Protein AF-A0A2E3C8A3-F1 (afdb_monomer)

Mean predicted aligned error: 8.29 Å

Solvent-accessible surface area (backbone atoms only — not comparable to full-atom values): 5271 Å² total; per-residue (Å²): 112,70,67,61,54,52,51,51,54,48,51,66,52,50,52,56,53,53,50,23,54,48,45,16,64,53,69,72,41,59,54,71,58,31,44,45,68,61,50,49,57,56,52,53,39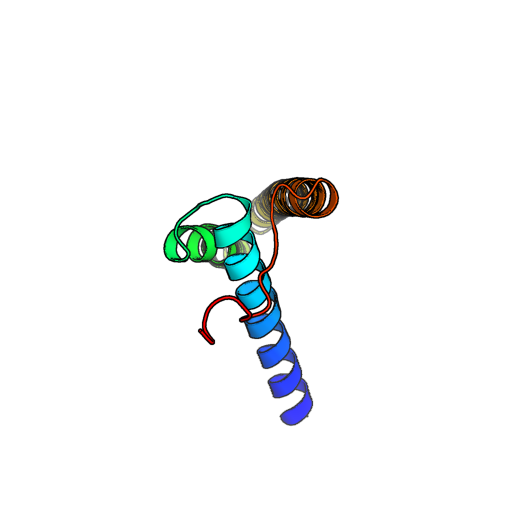,58,56,39,40,76,80,39,51,76,60,21,53,53,53,49,52,53,49,50,52,53,52,49,52,51,50,52,53,46,51,50,33,38,77,70,64,75,25,75,86,72,68,90,76,86,79,69,132

pLDDT: mean 78.38, std 11.46, range [35.56, 88.19]

Structure (mmCIF, N/CA/C/O backbone):
data_AF-A0A2E3C8A3-F1
#
_entry.id   AF-A0A2E3C8A3-F1
#
loop_
_atom_site.group_PDB
_atom_site.id
_atom_site.type_symbol
_atom_site.label_atom_id
_atom_site.label_alt_id
_atom_site.label_comp_id
_atom_site.label_asym_id
_atom_site.label_entity_id
_atom_site.label_seq_id
_atom_site.pdbx_PDB_ins_code
_atom_site.Cartn_x
_atom_site.Cartn_y
_atom_site.Cartn_z
_atom_site.occupancy
_atom_site.B_iso_or_equiv
_atom_site.auth_seq_id
_atom_site.auth_comp_id
_atom_site.auth_asym_id
_atom_site.auth_atom_id
_atom_site.pdbx_PDB_model_num
ATOM 1 N N . MET A 1 1 ? -2.532 -27.695 -12.476 1.00 64.62 1 MET A N 1
ATOM 2 C CA . MET A 1 1 ? -1.860 -26.417 -12.823 1.00 64.62 1 MET A CA 1
ATOM 3 C C . MET A 1 1 ? -2.833 -25.244 -12.869 1.00 64.62 1 MET A C 1
ATOM 5 O O . MET A 1 1 ? -2.585 -24.275 -12.169 1.00 64.62 1 MET A O 1
ATOM 9 N N . ILE A 1 2 ? -3.943 -25.332 -13.613 1.00 76.94 2 ILE A N 1
ATOM 10 C CA . ILE A 1 2 ? -4.944 -24.248 -13.724 1.00 76.94 2 ILE A CA 1
ATOM 11 C C . ILE A 1 2 ? -5.518 -23.815 -12.361 1.00 76.94 2 ILE A C 1
ATOM 13 O O . ILE A 1 2 ? -5.615 -22.621 -12.099 1.00 76.94 2 ILE A O 1
ATOM 17 N N . GLU A 1 3 ? -5.803 -24.751 -11.453 1.00 73.81 3 GLU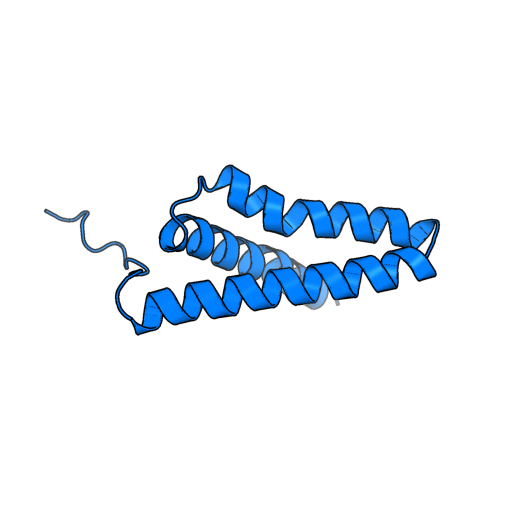 A N 1
ATOM 18 C CA . GLU A 1 3 ? -6.369 -24.412 -10.134 1.00 73.81 3 GLU A CA 1
ATOM 19 C C . GLU A 1 3 ? -5.403 -23.648 -9.217 1.00 73.81 3 GLU A C 1
ATOM 21 O O . GLU A 1 3 ? -5.821 -22.766 -8.471 1.00 73.81 3 GLU A O 1
ATOM 26 N N . ILE A 1 4 ? -4.098 -23.916 -9.320 1.00 77.19 4 ILE A N 1
ATOM 27 C CA . ILE A 1 4 ? -3.068 -23.207 -8.542 1.00 77.19 4 ILE A CA 1
ATOM 28 C C . ILE A 1 4 ? -2.959 -21.753 -9.022 1.00 77.19 4 ILE A C 1
ATOM 30 O O . ILE A 1 4 ? -2.851 -20.831 -8.216 1.00 77.19 4 ILE A O 1
ATOM 34 N N . ILE A 1 5 ? -3.040 -21.542 -10.339 1.00 80.00 5 ILE A N 1
ATOM 35 C CA . ILE A 1 5 ? -3.021 -20.209 -10.954 1.00 80.00 5 ILE A CA 1
ATOM 36 C C . ILE A 1 5 ? -4.279 -19.422 -10.561 1.00 80.00 5 ILE A C 1
ATOM 38 O O . ILE A 1 5 ? -4.180 -18.253 -10.187 1.00 80.00 5 ILE A O 1
ATOM 42 N N . ALA A 1 6 ? -5.450 -20.067 -10.583 1.00 73.56 6 ALA A N 1
ATOM 43 C CA . ALA A 1 6 ? -6.708 -19.454 -10.163 1.00 73.56 6 ALA A CA 1
ATOM 44 C C . ALA A 1 6 ? -6.697 -19.061 -8.674 1.00 73.56 6 ALA A C 1
ATOM 46 O O . ALA A 1 6 ? -7.112 -17.955 -8.330 1.00 73.56 6 ALA A O 1
ATOM 47 N N . GLY A 1 7 ? -6.162 -19.923 -7.801 1.00 74.81 7 GLY A N 1
ATOM 48 C CA . GLY A 1 7 ? -6.015 -19.631 -6.373 1.00 74.81 7 GLY A CA 1
ATOM 49 C C . GLY A 1 7 ? -5.088 -18.442 -6.098 1.00 74.81 7 GLY A C 1
ATOM 50 O O . GLY A 1 7 ? -5.435 -17.557 -5.316 1.00 74.81 7 GLY A O 1
ATOM 51 N N . LEU A 1 8 ? -3.948 -18.365 -6.791 1.00 79.31 8 LEU A N 1
ATOM 52 C CA . LEU A 1 8 ? -3.032 -17.222 -6.700 1.00 79.31 8 LEU A CA 1
ATOM 53 C C . LEU A 1 8 ? -3.707 -15.915 -7.132 1.00 79.31 8 LEU A C 1
ATOM 55 O O . LEU A 1 8 ? -3.630 -14.925 -6.408 1.00 79.31 8 LEU A O 1
ATOM 59 N N . LEU A 1 9 ? -4.423 -15.918 -8.258 1.00 78.38 9 LEU A N 1
ATOM 60 C CA . LEU A 1 9 ? -5.181 -14.752 -8.727 1.00 78.38 9 LEU A CA 1
ATOM 61 C C . LEU A 1 9 ? -6.211 -14.275 -7.697 1.00 78.38 9 LEU A C 1
ATOM 63 O O . LEU A 1 9 ? -6.338 -13.074 -7.463 1.00 78.38 9 LEU A O 1
ATOM 67 N N . PHE A 1 10 ? -6.905 -15.205 -7.039 1.00 74.12 10 PHE A N 1
ATOM 68 C CA . PHE A 1 10 ? -7.883 -14.876 -6.005 1.00 74.12 10 PHE A CA 1
ATOM 69 C C . PHE A 1 10 ? -7.239 -14.166 -4.810 1.00 74.12 10 PHE A C 1
ATOM 71 O O . PHE A 1 10 ? -7.736 -13.138 -4.352 1.00 74.12 10 PHE A O 1
ATOM 78 N N . ILE A 1 11 ? -6.092 -14.668 -4.349 1.00 77.00 11 ILE A N 1
ATOM 79 C CA . ILE A 1 11 ? -5.323 -14.068 -3.251 1.00 77.00 11 ILE A CA 1
ATOM 80 C C . ILE A 1 11 ? -4.848 -12.658 -3.632 1.00 77.00 11 ILE A C 1
ATOM 82 O O . ILE A 1 11 ? -4.996 -11.721 -2.842 1.00 77.00 11 ILE A O 1
ATOM 86 N N . PHE A 1 12 ? -4.349 -12.489 -4.860 1.00 72.12 12 PHE A N 1
ATOM 87 C CA . PHE A 1 12 ? -3.899 -11.196 -5.383 1.00 72.12 12 PHE A CA 1
ATOM 88 C C . PHE A 1 12 ? -5.012 -10.149 -5.477 1.00 72.12 12 PHE A C 1
ATOM 90 O O . PHE A 1 12 ? -4.717 -8.961 -5.414 1.00 72.12 12 PHE A O 1
ATOM 97 N N . ILE A 1 13 ? -6.277 -10.554 -5.600 1.00 76.56 13 ILE A N 1
ATOM 98 C CA . ILE A 1 13 ? -7.417 -9.627 -5.661 1.00 76.56 13 ILE A CA 1
ATOM 99 C C . ILE A 1 13 ? -8.008 -9.388 -4.267 1.00 76.56 13 ILE A C 1
ATOM 101 O O . ILE A 1 13 ? -8.341 -8.253 -3.914 1.00 76.56 13 ILE A O 1
ATOM 105 N N . MET A 1 14 ? -8.122 -10.435 -3.448 1.00 79.81 14 MET A N 1
ATOM 106 C CA . MET A 1 14 ? -8.758 -10.347 -2.134 1.00 79.81 14 MET A CA 1
ATOM 107 C C . MET A 1 14 ? -7.940 -9.538 -1.130 1.00 79.81 14 MET A C 1
ATOM 109 O O . MET A 1 14 ? -8.509 -8.699 -0.430 1.00 79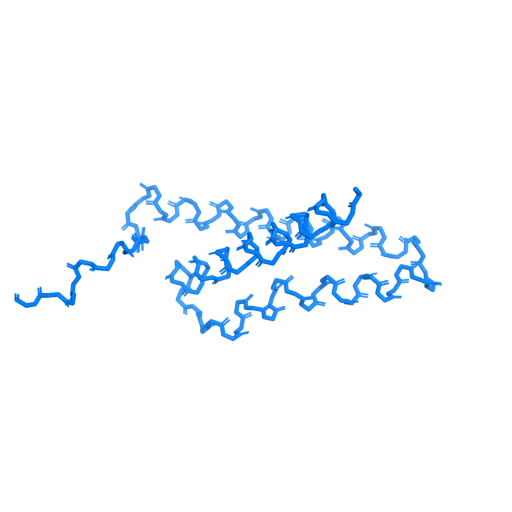.81 14 MET A O 1
ATOM 113 N N . ILE A 1 15 ? -6.618 -9.738 -1.073 1.00 79.25 15 ILE A N 1
ATOM 114 C CA . ILE A 1 15 ? -5.770 -9.049 -0.091 1.00 79.25 15 ILE A CA 1
ATOM 115 C C . ILE A 1 15 ? -5.797 -7.522 -0.300 1.00 79.25 15 ILE A C 1
ATOM 117 O O . ILE A 1 15 ? -6.101 -6.803 0.657 1.00 79.25 15 ILE A O 1
ATOM 121 N N . PRO A 1 16 ? -5.576 -6.983 -1.516 1.00 77.38 16 PRO A N 1
ATOM 122 C CA . PRO A 1 16 ? -5.660 -5.541 -1.734 1.00 77.38 16 PRO A CA 1
ATOM 123 C C . PRO A 1 16 ? -7.065 -4.980 -1.503 1.00 77.38 16 PRO A C 1
ATOM 125 O O . PRO A 1 16 ? -7.218 -3.875 -0.990 1.00 77.38 16 PRO A O 1
ATOM 128 N N . SER A 1 17 ? -8.113 -5.745 -1.815 1.00 79.12 17 SER A N 1
ATOM 129 C CA . SER A 1 17 ? -9.500 -5.320 -1.574 1.00 79.12 17 SER A CA 1
ATOM 130 C C . SER A 1 17 ? -9.817 -5.199 -0.075 1.00 79.12 17 SER A C 1
ATOM 132 O O . SER A 1 17 ? -10.481 -4.255 0.361 1.00 79.12 17 SER A O 1
ATOM 134 N N . ALA A 1 18 ? -9.292 -6.111 0.745 1.00 79.06 18 ALA A N 1
ATOM 135 C CA . ALA A 1 18 ? -9.409 -6.027 2.198 1.00 79.06 18 ALA A CA 1
ATOM 136 C C . ALA A 1 18 ? -8.630 -4.823 2.760 1.00 79.06 18 ALA A C 1
ATOM 138 O O . ALA A 1 18 ? -9.155 -4.064 3.577 1.00 79.06 18 ALA A O 1
ATOM 139 N N . ILE A 1 19 ? -7.406 -4.601 2.271 1.00 79.50 19 ILE A N 1
ATOM 140 C CA . ILE A 1 19 ? -6.535 -3.500 2.706 1.00 79.50 19 ILE A CA 1
ATOM 141 C C . ILE A 1 19 ? -7.117 -2.129 2.319 1.00 79.50 19 ILE A C 1
ATOM 143 O O . ILE A 1 19 ? -7.152 -1.219 3.145 1.00 79.50 19 ILE A O 1
ATOM 147 N N . THR A 1 20 ? -7.641 -1.971 1.102 1.00 83.00 20 THR A N 1
ATOM 148 C CA . THR A 1 20 ? -8.293 -0.724 0.650 1.00 83.00 20 THR A CA 1
ATOM 149 C C . THR A 1 20 ? -9.537 -0.391 1.469 1.00 83.00 20 THR A C 1
ATOM 151 O O . THR A 1 20 ? -9.739 0.767 1.847 1.00 83.00 20 THR A O 1
ATOM 154 N N . THR A 1 21 ? -10.342 -1.401 1.807 1.00 81.62 21 THR A N 1
ATOM 155 C CA . THR A 1 21 ? -11.514 -1.243 2.679 1.00 81.62 21 THR A CA 1
ATOM 156 C C . THR A 1 21 ? -11.102 -0.806 4.083 1.00 81.62 21 THR A C 1
ATOM 158 O O . THR A 1 21 ? -11.684 0.125 4.645 1.00 81.62 21 THR A O 1
ATOM 161 N N . TRP A 1 22 ? -10.060 -1.428 4.635 1.00 81.56 22 TRP A N 1
ATOM 162 C CA . TRP A 1 22 ? -9.495 -1.054 5.927 1.00 81.56 22 TRP A CA 1
ATOM 163 C C . TRP A 1 22 ? -8.956 0.380 5.935 1.00 81.56 22 TRP A C 1
ATOM 165 O O . TRP A 1 22 ? -9.297 1.157 6.828 1.00 81.56 22 TRP A O 1
ATOM 175 N N . TYR A 1 23 ? -8.200 0.777 4.908 1.00 79.44 23 TYR A N 1
ATOM 176 C CA . TYR A 1 23 ? -7.699 2.144 4.773 1.00 79.44 23 TYR A CA 1
ATOM 177 C C . TYR A 1 23 ? -8.809 3.174 4.683 1.00 79.44 23 TYR A C 1
ATOM 179 O O . TYR A 1 23 ? -8.750 4.190 5.377 1.00 79.44 23 TYR A O 1
ATOM 187 N N . SER A 1 24 ? -9.830 2.910 3.867 1.00 82.94 24 SER A N 1
ATOM 188 C CA . SER A 1 24 ? -10.965 3.817 3.720 1.00 82.94 24 SER A CA 1
ATOM 189 C C . SER A 1 24 ? -11.601 4.128 5.075 1.00 82.94 24 SER A C 1
ATOM 191 O O . SER A 1 24 ? -11.856 5.294 5.382 1.00 82.94 24 SER A O 1
ATOM 193 N N . ARG A 1 25 ? -11.761 3.109 5.931 1.00 79.75 25 ARG A N 1
ATOM 194 C CA . ARG A 1 25 ? -12.336 3.277 7.270 1.00 79.75 25 ARG A CA 1
ATOM 195 C C . ARG A 1 25 ? -11.371 3.908 8.274 1.00 79.75 25 ARG A C 1
ATOM 197 O O . ARG A 1 25 ? -11.761 4.837 8.973 1.00 79.75 25 ARG A O 1
ATOM 204 N N . CYS A 1 26 ? -10.120 3.456 8.353 1.00 79.38 26 CYS A N 1
ATOM 205 C CA . CYS A 1 26 ? -9.187 3.930 9.386 1.00 79.38 26 CYS A CA 1
ATOM 206 C C . CYS A 1 26 ? -8.594 5.318 9.127 1.00 79.38 26 CYS A C 1
ATOM 208 O O . CYS A 1 26 ? -8.240 6.033 10.075 1.00 79.38 26 CYS A O 1
ATOM 210 N N . LEU A 1 27 ? -8.483 5.701 7.858 1.00 77.75 27 LEU A N 1
ATOM 211 C CA . LEU A 1 27 ? -7.948 6.993 7.436 1.00 77.75 27 LEU A CA 1
ATOM 212 C C . LEU A 1 27 ? -9.050 7.982 7.035 1.00 77.75 27 LEU A C 1
ATOM 214 O O . LEU A 1 27 ? -8.736 9.118 6.698 1.00 77.75 27 LEU A O 1
ATOM 218 N N . ASN A 1 28 ? -10.323 7.570 7.104 1.00 79.00 28 ASN A N 1
ATOM 219 C CA . ASN A 1 28 ? -11.488 8.367 6.711 1.00 79.00 28 ASN A CA 1
ATOM 220 C C . ASN A 1 28 ? -11.369 8.935 5.281 1.00 79.00 28 ASN A C 1
ATOM 222 O O . ASN A 1 28 ? -11.606 10.115 5.027 1.00 79.00 28 ASN A O 1
ATOM 226 N N . ILE A 1 29 ? -10.951 8.085 4.342 1.00 83.44 29 ILE A N 1
ATOM 227 C CA . ILE A 1 29 ? -10.786 8.429 2.924 1.00 83.44 29 ILE A CA 1
ATOM 228 C C . ILE A 1 29 ? -11.860 7.678 2.140 1.00 83.44 29 ILE A C 1
ATOM 230 O O . ILE A 1 29 ? -12.204 6.547 2.488 1.00 83.44 29 ILE A O 1
ATOM 234 N N . ARG A 1 30 ? -12.388 8.254 1.052 1.00 84.81 30 ARG A N 1
ATOM 235 C CA . ARG A 1 30 ? -13.333 7.514 0.197 1.00 84.81 30 ARG A CA 1
ATOM 236 C C . ARG A 1 30 ? -12.677 6.245 -0.346 1.00 84.81 30 ARG A C 1
ATOM 238 O O . ARG A 1 30 ? -11.521 6.270 -0.768 1.00 84.81 30 ARG A O 1
ATOM 245 N N . LEU A 1 31 ? -13.456 5.168 -0.403 1.00 81.19 31 LEU A N 1
ATOM 246 C CA . LEU A 1 31 ? -13.012 3.861 -0.888 1.00 81.19 31 LEU A CA 1
ATOM 247 C C . LEU A 1 31 ? -12.388 3.937 -2.291 1.00 81.19 31 LEU A C 1
ATOM 249 O O . LEU A 1 31 ? -11.364 3.310 -2.538 1.00 81.19 31 LEU A O 1
ATOM 253 N N . SER A 1 32 ? -12.940 4.774 -3.176 1.00 82.75 32 SER A N 1
ATOM 254 C CA . SER A 1 32 ? -12.401 5.015 -4.521 1.00 82.75 32 SER A CA 1
ATOM 255 C C . SER A 1 32 ? -10.960 5.536 -4.504 1.00 82.75 32 SER A C 1
ATOM 257 O O . SER A 1 32 ? -10.128 5.081 -5.284 1.00 82.75 32 SER A O 1
ATOM 259 N N . TYR A 1 33 ? -10.637 6.455 -3.590 1.00 82.19 33 TYR A N 1
ATOM 260 C CA . TYR A 1 33 ? -9.280 6.980 -3.445 1.00 82.19 33 TYR A CA 1
ATOM 261 C C . TYR A 1 33 ? -8.336 5.946 -2.830 1.00 82.19 33 TYR A C 1
ATOM 263 O O . TYR A 1 33 ? -7.191 5.849 -3.260 1.00 82.19 33 TYR A O 1
ATOM 271 N N . ALA A 1 34 ? -8.809 5.136 -1.878 1.00 80.62 34 ALA A N 1
ATOM 272 C CA . ALA A 1 34 ? -8.015 4.044 -1.314 1.00 80.62 34 ALA A CA 1
ATOM 273 C C . ALA A 1 34 ? -7.655 2.993 -2.381 1.00 80.62 34 ALA A C 1
ATOM 275 O O . ALA A 1 34 ? -6.504 2.569 -2.460 1.00 80.62 34 ALA A O 1
ATOM 276 N N . PHE A 1 35 ? -8.608 2.634 -3.249 1.00 82.62 35 PHE A N 1
ATOM 277 C CA . PHE A 1 35 ? -8.362 1.754 -4.396 1.00 82.62 35 PHE A CA 1
ATOM 278 C C . PHE A 1 35 ? -7.318 2.327 -5.352 1.00 82.62 35 PHE A C 1
ATOM 280 O O . PHE A 1 35 ? -6.376 1.627 -5.720 1.00 82.62 35 PHE A O 1
ATOM 287 N N . LEU A 1 36 ? -7.440 3.606 -5.715 1.00 83.44 36 LEU A N 1
ATOM 288 C CA . LEU A 1 36 ? -6.461 4.262 -6.581 1.00 83.44 36 LEU A CA 1
ATOM 289 C C . LEU A 1 36 ? -5.065 4.265 -5.956 1.00 83.44 36 LEU A C 1
ATOM 291 O O . LEU A 1 36 ? -4.108 3.893 -6.624 1.00 83.44 36 LEU A O 1
ATOM 295 N N . LEU A 1 37 ? -4.939 4.607 -4.673 1.00 80.75 37 LEU A N 1
ATOM 296 C CA . LEU A 1 37 ? -3.647 4.609 -3.982 1.00 80.75 37 LEU A CA 1
A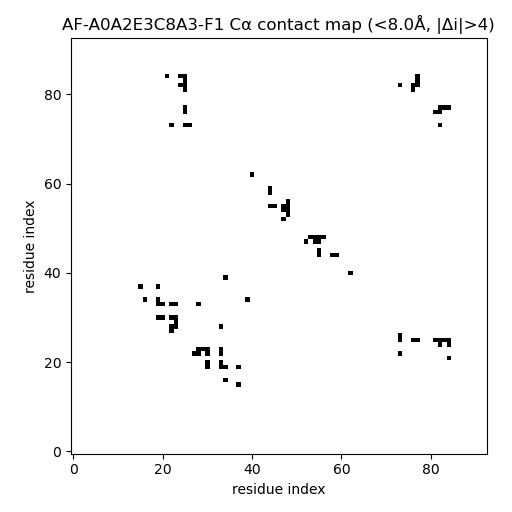TOM 297 C C . LEU A 1 37 ? -2.979 3.230 -3.966 1.00 80.75 37 LEU A C 1
ATOM 299 O O . LEU A 1 37 ? -1.754 3.148 -4.007 1.00 80.75 37 LEU A O 1
ATOM 303 N N . MET A 1 38 ? -3.764 2.152 -3.925 1.00 79.94 38 MET A N 1
ATOM 304 C CA . MET A 1 38 ? -3.216 0.802 -3.888 1.00 79.94 38 MET A CA 1
ATOM 305 C C . MET A 1 38 ? -2.874 0.264 -5.281 1.00 79.94 38 MET A C 1
ATOM 307 O O . MET A 1 38 ? -1.776 -0.254 -5.468 1.00 79.94 38 MET A O 1
ATOM 311 N N . PHE A 1 39 ? -3.771 0.413 -6.260 1.00 82.56 39 PHE A N 1
ATOM 312 C CA . PHE A 1 39 ? -3.637 -0.217 -7.580 1.00 82.56 39 PHE A CA 1
ATOM 313 C C . PHE A 1 39 ? -2.955 0.658 -8.637 1.00 82.56 39 PHE A C 1
ATOM 315 O O . PHE A 1 39 ? -2.290 0.130 -9.527 1.00 82.56 39 PHE A O 1
ATOM 322 N N . LEU A 1 40 ? -3.080 1.985 -8.564 1.00 84.88 40 LEU A N 1
ATOM 323 C CA . LEU A 1 40 ? -2.487 2.877 -9.564 1.00 84.88 40 LEU A CA 1
ATOM 324 C C . LEU A 1 40 ? -0.949 2.779 -9.591 1.00 84.88 40 LEU A C 1
ATOM 326 O O . LEU A 1 40 ? -0.396 2.648 -10.684 1.00 84.88 40 LEU A O 1
ATOM 330 N N . PRO A 1 41 ? -0.234 2.759 -8.445 1.00 83.62 41 PRO A N 1
ATOM 331 C CA . PRO A 1 41 ? 1.219 2.603 -8.459 1.00 83.62 41 PRO A CA 1
ATOM 332 C C . PRO A 1 41 ? 1.656 1.241 -9.005 1.00 83.62 41 PRO A C 1
ATOM 334 O O . PRO A 1 41 ? 2.635 1.173 -9.738 1.00 83.62 41 PRO A O 1
ATOM 337 N N . LEU A 1 42 ? 0.904 0.171 -8.718 1.00 81.50 42 LEU A N 1
ATOM 338 C CA . LEU A 1 42 ? 1.123 -1.166 -9.285 1.00 81.50 42 LEU A CA 1
ATOM 339 C C . LEU A 1 42 ? 1.118 -1.130 -10.820 1.00 81.50 42 LEU A C 1
ATOM 341 O O . LEU A 1 42 ? 2.039 -1.644 -11.454 1.00 81.50 42 LEU A O 1
ATOM 345 N N . ILE A 1 43 ? 0.112 -0.484 -11.415 1.00 84.88 43 ILE A N 1
ATOM 346 C CA . ILE A 1 43 ? -0.030 -0.364 -12.874 1.00 84.88 43 ILE A CA 1
ATOM 347 C C . ILE A 1 43 ? 1.101 0.486 -13.463 1.00 84.88 43 ILE A C 1
ATOM 349 O O . ILE A 1 43 ? 1.729 0.085 -14.446 1.00 84.88 43 ILE A O 1
ATOM 353 N N . ILE A 1 44 ? 1.392 1.638 -12.850 1.00 85.38 44 ILE A N 1
ATOM 354 C CA . ILE A 1 44 ? 2.442 2.556 -13.313 1.00 85.38 44 ILE A CA 1
ATOM 355 C C . ILE A 1 44 ? 3.805 1.861 -13.291 1.00 85.38 44 ILE A C 1
ATOM 357 O O . ILE A 1 44 ? 4.513 1.868 -14.297 1.00 85.38 44 ILE A O 1
ATOM 361 N N . VAL A 1 45 ? 4.165 1.216 -12.179 1.00 84.94 45 VAL A N 1
ATOM 362 C CA . VAL A 1 45 ? 5.477 0.572 -12.042 1.00 84.94 45 VAL A CA 1
ATOM 363 C C . VAL A 1 45 ? 5.605 -0.638 -12.957 1.00 84.94 45 VAL A C 1
ATOM 365 O O . VAL A 1 45 ? 6.640 -0.788 -13.599 1.00 84.94 45 VAL A O 1
ATOM 368 N N . SER A 1 46 ? 4.547 -1.440 -13.110 1.00 82.62 46 SER A N 1
ATOM 369 C CA . SER A 1 46 ? 4.550 -2.575 -14.045 1.00 82.62 46 SER A CA 1
ATOM 370 C C . SER A 1 46 ? 4.735 -2.122 -15.497 1.00 82.62 46 SER A C 1
ATOM 372 O O . SER A 1 46 ? 5.464 -2.751 -16.264 1.00 82.62 46 SER A O 1
ATOM 374 N N . THR A 1 47 ? 4.122 -0.995 -15.870 1.00 85.50 47 THR A N 1
ATOM 375 C CA . THR A 1 47 ? 4.281 -0.417 -17.209 1.00 85.50 47 THR A CA 1
ATOM 376 C C . THR A 1 47 ? 5.713 0.078 -17.411 1.00 85.50 47 THR A C 1
ATOM 378 O O . THR A 1 47 ? 6.359 -0.297 -18.385 1.00 85.50 47 THR A O 1
ATOM 381 N N . ILE A 1 48 ? 6.252 0.859 -16.468 1.00 85.50 48 ILE A N 1
ATOM 382 C CA . ILE A 1 48 ? 7.612 1.419 -16.551 1.00 85.50 48 ILE A CA 1
ATOM 383 C C . ILE A 1 48 ? 8.679 0.318 -16.526 1.00 85.50 48 ILE A C 1
ATOM 385 O O . ILE A 1 48 ? 9.681 0.440 -17.227 1.00 85.50 48 ILE A O 1
ATOM 389 N N . ALA A 1 49 ? 8.461 -0.779 -15.795 1.00 87.00 49 ALA A N 1
ATOM 390 C CA . ALA A 1 49 ? 9.386 -1.914 -15.737 1.00 87.00 49 ALA A CA 1
ATOM 391 C C . ALA A 1 49 ? 9.693 -2.511 -17.116 1.00 87.00 49 ALA A C 1
ATOM 393 O O . ALA A 1 49 ? 10.800 -2.998 -17.333 1.00 87.00 49 ALA A O 1
ATOM 394 N N . SER A 1 50 ? 8.751 -2.410 -18.059 1.00 84.31 50 SER A N 1
ATOM 395 C CA . SER A 1 50 ? 8.920 -2.906 -19.428 1.00 84.31 50 SER A CA 1
ATOM 396 C C . SER A 1 50 ? 9.852 -2.035 -20.283 1.00 84.31 50 SER A C 1
ATOM 398 O O . SER A 1 50 ? 10.404 -2.523 -21.264 1.00 84.31 50 SER A O 1
ATOM 400 N N . PHE A 1 51 ? 10.048 -0.760 -19.922 1.00 87.50 51 PHE A N 1
ATOM 401 C CA . PHE A 1 51 ? 10.813 0.215 -20.717 1.00 87.50 51 PHE A CA 1
ATOM 402 C C . PHE A 1 51 ? 12.072 0.735 -20.008 1.00 87.50 51 PHE A C 1
ATOM 404 O O . PHE A 1 51 ? 13.041 1.109 -20.663 1.00 87.50 51 PHE A O 1
ATOM 411 N N . ALA A 1 52 ? 12.069 0.776 -18.675 1.00 88.12 52 ALA A N 1
ATOM 412 C CA . ALA A 1 52 ? 13.139 1.335 -17.856 1.00 88.12 52 ALA A CA 1
ATOM 413 C C . ALA A 1 52 ? 13.244 0.585 -16.510 1.00 88.12 52 ALA A C 1
ATOM 415 O O . ALA A 1 52 ? 12.822 1.103 -15.469 1.00 88.12 52 ALA A O 1
ATOM 416 N N . PRO A 1 53 ? 13.826 -0.630 -16.494 1.00 84.31 53 PRO A N 1
ATOM 417 C CA . PRO A 1 53 ? 13.821 -1.503 -15.317 1.00 84.31 53 PRO A CA 1
ATOM 418 C C . PRO A 1 53 ? 14.538 -0.891 -14.103 1.00 84.31 53 PRO A C 1
ATOM 420 O O . PRO A 1 53 ? 14.077 -1.050 -12.977 1.00 84.31 53 PRO A O 1
ATOM 423 N N . GLY A 1 54 ? 15.612 -0.120 -14.315 1.00 85.06 54 GLY A N 1
ATOM 424 C CA . GLY A 1 54 ? 16.319 0.562 -13.223 1.00 85.06 54 GLY A CA 1
ATOM 425 C C . GLY A 1 54 ? 15.484 1.649 -12.534 1.00 85.06 54 GLY A C 1
ATOM 426 O O . GLY A 1 54 ? 15.555 1.808 -11.318 1.00 85.06 54 GLY A O 1
ATOM 427 N N . ILE A 1 55 ? 14.646 2.364 -13.291 1.00 86.00 55 ILE A N 1
ATOM 428 C CA . ILE A 1 55 ? 13.722 3.368 -12.741 1.00 86.00 55 ILE A CA 1
ATOM 429 C C . ILE A 1 55 ? 12.571 2.666 -12.014 1.00 86.00 55 ILE A C 1
ATOM 431 O O . ILE A 1 55 ? 12.184 3.081 -10.922 1.00 86.00 55 ILE A O 1
ATOM 435 N N . ALA A 1 56 ? 12.060 1.573 -12.584 1.00 85.19 56 ALA A N 1
ATOM 436 C CA . ALA A 1 56 ? 10.994 0.790 -11.975 1.00 85.19 56 ALA A CA 1
ATOM 437 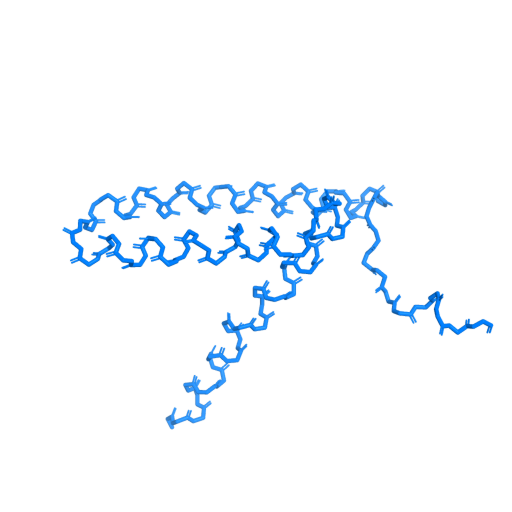C C . ALA A 1 56 ? 11.388 0.231 -10.599 1.00 85.19 56 ALA A C 1
ATOM 439 O O . ALA A 1 56 ? 10.584 0.310 -9.676 1.00 85.19 56 ALA A O 1
ATOM 440 N N . ASP A 1 57 ? 12.626 -0.246 -10.429 1.00 84.38 57 ASP A N 1
ATOM 441 C CA . ASP A 1 57 ? 13.126 -0.752 -9.141 1.00 84.38 57 ASP A CA 1
ATOM 442 C C . ASP A 1 57 ? 13.109 0.326 -8.040 1.00 84.38 57 ASP A C 1
ATOM 444 O O . ASP A 1 57 ? 12.660 0.088 -6.915 1.00 84.38 57 ASP A O 1
ATOM 448 N N . ILE A 1 58 ? 13.518 1.554 -8.382 1.00 88.19 58 ILE A N 1
ATOM 449 C CA . ILE A 1 58 ? 13.479 2.704 -7.467 1.00 88.19 58 ILE A CA 1
ATOM 450 C C . ILE A 1 58 ? 12.031 3.044 -7.097 1.00 88.19 58 ILE A C 1
ATOM 452 O O . ILE A 1 58 ? 11.722 3.220 -5.915 1.00 88.19 58 ILE A O 1
ATOM 456 N N . LEU A 1 59 ? 11.128 3.101 -8.081 1.00 86.00 59 LEU A N 1
ATOM 457 C CA . LEU A 1 59 ? 9.708 3.350 -7.821 1.00 86.00 59 LEU A CA 1
ATOM 458 C C . LEU A 1 59 ? 9.096 2.258 -6.935 1.00 86.00 59 LEU A C 1
ATOM 460 O O . LEU A 1 59 ? 8.271 2.565 -6.075 1.00 86.00 59 LEU A O 1
ATOM 464 N N . TRP A 1 60 ? 9.521 1.004 -7.102 1.00 84.56 60 TRP A N 1
ATOM 465 C CA . TRP A 1 60 ? 9.049 -0.115 -6.293 1.00 84.56 60 TRP A CA 1
ATOM 466 C C . TRP A 1 60 ? 9.453 -0.001 -4.832 1.00 84.56 60 TRP A C 1
ATOM 468 O O . TRP A 1 60 ? 8.622 -0.188 -3.943 1.00 84.56 60 TRP A O 1
ATOM 478 N N . LYS A 1 61 ? 10.690 0.423 -4.574 1.00 86.50 61 LYS A N 1
ATOM 479 C CA . LYS A 1 61 ? 11.167 0.713 -3.218 1.00 86.50 61 LYS A CA 1
ATOM 480 C C . LYS A 1 61 ? 10.395 1.863 -2.575 1.00 86.50 61 LYS A C 1
ATOM 482 O O . LYS A 1 61 ? 9.966 1.738 -1.430 1.00 86.50 61 LYS A O 1
ATOM 487 N N . ILE A 1 62 ? 10.166 2.957 -3.305 1.00 86.81 62 ILE A N 1
ATOM 488 C CA . ILE A 1 62 ? 9.398 4.108 -2.797 1.00 86.81 62 ILE A CA 1
ATOM 489 C C . ILE A 1 62 ? 7.959 3.694 -2.470 1.00 86.81 62 ILE A C 1
ATOM 491 O O . ILE A 1 62 ? 7.461 3.994 -1.384 1.00 86.81 62 ILE A O 1
ATOM 495 N N . TYR A 1 63 ? 7.304 2.967 -3.377 1.00 85.25 63 TYR A N 1
ATOM 496 C CA . TYR A 1 63 ? 5.953 2.460 -3.154 1.00 85.25 63 TYR A CA 1
ATOM 497 C C . TYR A 1 63 ? 5.888 1.544 -1.929 1.00 85.25 63 TYR A C 1
ATOM 499 O O . TYR A 1 63 ? 5.016 1.730 -1.082 1.00 85.25 63 TYR A O 1
ATOM 507 N N . ALA A 1 64 ? 6.836 0.614 -1.784 1.00 84.88 64 ALA A N 1
ATOM 508 C CA . ALA A 1 64 ? 6.895 -0.283 -0.636 1.00 84.88 64 ALA A CA 1
ATOM 509 C C . ALA A 1 64 ? 7.038 0.482 0.690 1.00 84.88 64 ALA A C 1
ATOM 5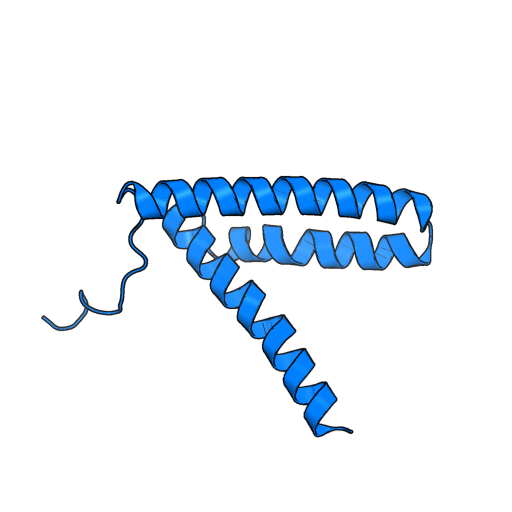11 O O . ALA A 1 64 ? 6.357 0.147 1.660 1.00 84.88 64 ALA A O 1
ATOM 512 N N . ILE A 1 65 ? 7.861 1.536 0.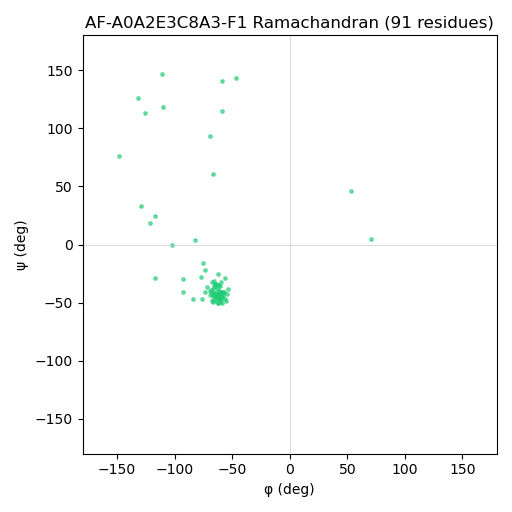737 1.00 87.81 65 ILE A N 1
ATOM 513 C CA . ILE A 1 65 ? 8.028 2.385 1.928 1.00 87.81 65 ILE A CA 1
ATOM 514 C C . ILE A 1 65 ? 6.720 3.105 2.273 1.00 87.81 65 ILE A C 1
ATOM 516 O O . ILE A 1 65 ? 6.282 3.061 3.423 1.00 87.81 65 ILE A O 1
ATOM 520 N N . ILE A 1 66 ? 6.077 3.740 1.287 1.00 85.31 66 ILE A N 1
ATOM 521 C CA . ILE A 1 66 ? 4.816 4.463 1.495 1.00 85.31 66 ILE A CA 1
ATOM 522 C C . ILE A 1 66 ? 3.727 3.493 1.958 1.00 85.31 66 ILE A C 1
ATOM 524 O O . ILE A 1 66 ? 3.094 3.734 2.983 1.00 85.31 66 ILE A O 1
ATOM 528 N N . ALA A 1 67 ? 3.545 2.370 1.259 1.00 82.31 67 ALA A N 1
ATOM 529 C CA . ALA A 1 67 ? 2.575 1.347 1.633 1.00 82.31 67 ALA A CA 1
ATOM 530 C C . ALA A 1 67 ? 2.817 0.858 3.068 1.00 82.31 67 ALA A C 1
ATOM 532 O O . ALA A 1 67 ? 1.894 0.852 3.880 1.00 82.31 67 ALA A O 1
ATOM 533 N N . SER A 1 68 ? 4.070 0.555 3.420 1.00 85.75 68 SER A N 1
ATOM 534 C CA . SER A 1 68 ? 4.448 0.131 4.773 1.00 85.75 68 SER A CA 1
ATOM 535 C C . SER A 1 68 ? 4.110 1.188 5.824 1.00 85.75 68 SER A C 1
ATOM 537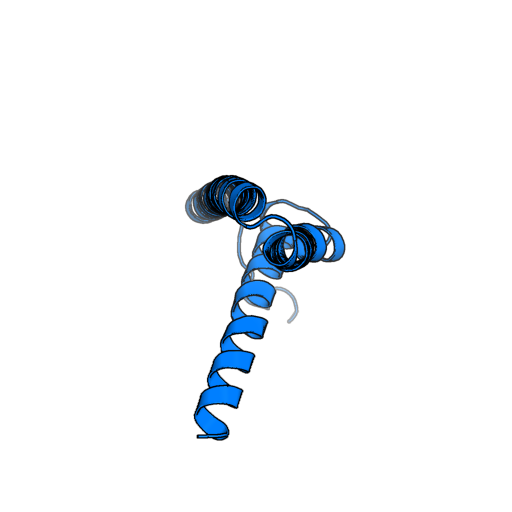 O O . SER A 1 68 ? 3.526 0.857 6.853 1.00 85.75 68 SER A O 1
ATOM 539 N N . ALA A 1 69 ? 4.407 2.464 5.566 1.00 86.19 69 ALA A N 1
ATOM 540 C CA . ALA A 1 69 ? 4.090 3.556 6.485 1.00 86.19 69 ALA A CA 1
ATOM 541 C C . ALA A 1 69 ? 2.577 3.691 6.717 1.00 86.19 69 ALA A C 1
ATOM 543 O O . ALA A 1 69 ? 2.132 3.853 7.855 1.00 86.19 69 ALA A O 1
ATOM 544 N N . ILE A 1 70 ? 1.778 3.566 5.655 1.00 80.81 70 ILE A N 1
ATOM 545 C CA . ILE A 1 70 ? 0.317 3.619 5.749 1.00 80.81 70 ILE A CA 1
ATOM 546 C C . ILE A 1 70 ? -0.210 2.393 6.519 1.00 80.81 70 ILE A C 1
ATOM 548 O O . ILE A 1 70 ? -1.081 2.557 7.375 1.00 80.81 70 ILE A O 1
ATOM 552 N N . ILE A 1 71 ? 0.328 1.183 6.290 1.00 83.56 71 ILE A N 1
ATOM 553 C CA . ILE A 1 71 ? -0.009 -0.011 7.093 1.00 83.56 71 ILE A CA 1
ATOM 554 C C . ILE A 1 71 ? 0.327 0.229 8.568 1.00 83.56 71 ILE A C 1
ATOM 556 O O . ILE A 1 71 ? -0.523 0.037 9.431 1.00 83.56 71 ILE A O 1
ATOM 560 N N . ILE A 1 72 ? 1.537 0.685 8.887 1.00 87.19 72 ILE A N 1
ATOM 561 C CA . ILE A 1 72 ? 1.953 0.918 10.276 1.00 87.19 72 ILE A CA 1
ATOM 562 C C . ILE A 1 72 ? 1.026 1.936 10.952 1.00 87.19 72 ILE A C 1
ATOM 564 O O . ILE A 1 72 ? 0.550 1.695 12.062 1.00 87.19 72 ILE A O 1
ATOM 568 N N 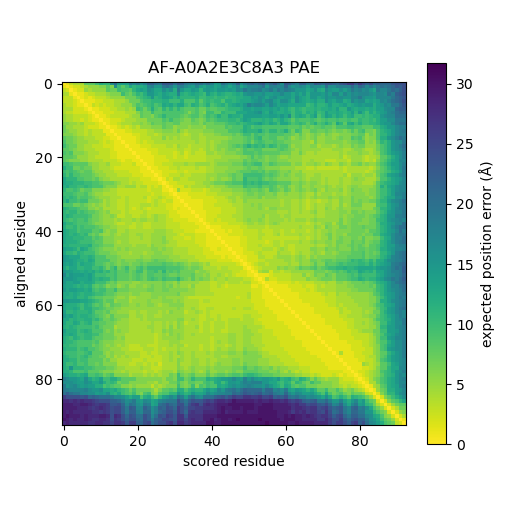. TYR A 1 73 ? 0.706 3.040 10.273 1.00 84.12 73 TYR A N 1
ATOM 569 C CA . TYR A 1 73 ? -0.175 4.073 10.814 1.00 84.12 73 TYR A CA 1
ATOM 570 C C . TYR A 1 73 ? -1.625 3.594 10.993 1.00 84.12 73 TYR A C 1
ATOM 572 O O . TYR A 1 73 ? -2.244 3.861 12.028 1.00 84.12 73 TYR A O 1
ATOM 580 N N . GLY A 1 74 ? -2.169 2.854 10.021 1.00 81.31 74 GLY A N 1
ATOM 581 C CA . GLY A 1 74 ? -3.495 2.241 10.127 1.00 81.31 74 GLY A CA 1
ATOM 582 C C . GLY A 1 74 ? -3.572 1.261 11.300 1.00 81.31 74 GLY A C 1
ATOM 583 O O . GLY A 1 74 ? -4.496 1.329 12.112 1.00 81.31 74 GLY A O 1
ATOM 584 N N . THR A 1 75 ? -2.550 0.417 11.455 1.00 83.75 75 THR A N 1
ATOM 585 C CA . THR A 1 75 ? -2.449 -0.572 12.535 1.00 83.75 75 THR A CA 1
ATOM 586 C C . THR A 1 75 ? -2.309 0.109 13.894 1.00 83.75 75 THR A C 1
ATOM 588 O O . THR A 1 75 ? -2.994 -0.259 14.845 1.00 83.75 75 THR A O 1
ATOM 591 N N . TYR A 1 76 ? -1.508 1.173 13.987 1.00 85.81 76 TYR A N 1
ATOM 592 C CA . TYR A 1 76 ? -1.414 2.007 15.186 1.00 85.81 76 TYR A CA 1
ATOM 593 C C . TYR A 1 76 ? -2.775 2.601 15.585 1.00 85.81 76 TYR A C 1
ATOM 595 O O . TYR A 1 76 ? -3.166 2.557 16.755 1.00 85.81 76 TYR A O 1
ATOM 603 N N . ARG A 1 77 ? -3.545 3.126 14.621 1.00 81.56 77 ARG A N 1
ATOM 604 C CA . ARG A 1 77 ? -4.904 3.631 14.881 1.00 81.56 77 ARG A CA 1
ATOM 605 C C . ARG A 1 77 ? -5.859 2.538 15.349 1.00 81.56 77 ARG A C 1
ATOM 607 O O . ARG A 1 77 ? -6.715 2.813 16.187 1.00 81.56 77 ARG A O 1
ATOM 614 N N . GLN A 1 78 ? -5.701 1.319 14.846 1.00 83.25 78 GLN A N 1
ATOM 615 C CA . GLN A 1 78 ? -6.482 0.168 15.282 1.00 83.25 78 GLN A CA 1
ATOM 616 C C . GLN A 1 78 ? -6.153 -0.233 16.728 1.00 83.25 78 GLN A C 1
ATOM 618 O O . GLN A 1 78 ? -7.061 -0.347 17.547 1.00 83.25 78 GLN A O 1
ATOM 623 N N . PHE A 1 79 ? -4.869 -0.355 17.084 1.00 84.38 79 PHE A N 1
ATOM 624 C CA . PHE A 1 79 ? -4.446 -0.691 18.452 1.00 84.38 79 PHE A CA 1
ATOM 625 C C . PHE A 1 79 ? -4.789 0.388 19.482 1.00 84.38 79 PHE A C 1
ATOM 627 O O . PHE A 1 79 ? -5.083 0.076 20.630 1.00 84.38 79 PHE A O 1
ATOM 634 N N . THR A 1 80 ? -4.799 1.658 19.079 1.00 85.69 80 THR A N 1
ATOM 635 C CA . THR A 1 80 ? -5.203 2.774 19.952 1.00 85.69 80 THR A CA 1
ATOM 636 C C . THR A 1 80 ? -6.721 2.968 20.035 1.00 85.69 80 THR A C 1
ATOM 638 O O . THR A 1 80 ? -7.178 3.929 20.648 1.00 85.69 80 THR A O 1
ATOM 641 N N . GLY A 1 81 ? -7.517 2.097 19.401 1.00 78.62 81 GLY A N 1
ATOM 642 C CA . GLY A 1 81 ? -8.981 2.174 19.399 1.00 78.62 81 GLY A CA 1
ATOM 643 C C . GLY A 1 81 ? -9.560 3.337 18.584 1.00 78.62 81 GLY A C 1
ATOM 644 O O . GLY A 1 81 ? -10.775 3.522 18.561 1.00 78.62 81 GLY A O 1
ATOM 645 N N . LYS A 1 82 ? -8.711 4.105 17.887 1.00 79.31 82 LYS A N 1
ATOM 646 C CA . LYS A 1 82 ? -9.096 5.230 17.015 1.00 79.31 82 LYS A CA 1
ATOM 647 C C . LYS A 1 82 ? -9.690 4.770 15.684 1.00 79.31 82 LYS A C 1
ATOM 649 O O . LYS A 1 82 ? -10.298 5.570 14.981 1.00 79.31 82 LYS A O 1
ATOM 654 N N . CYS A 1 83 ? -9.496 3.503 15.331 1.00 77.50 83 CYS A N 1
ATOM 655 C CA . CYS A 1 83 ? -10.174 2.840 14.229 1.00 77.50 83 CYS A CA 1
ATOM 656 C C . CYS A 1 83 ? -10.715 1.491 14.701 1.00 77.50 83 CYS A C 1
ATOM 658 O O . CYS A 1 83 ? -9.960 0.662 15.204 1.00 77.50 83 CYS A O 1
ATOM 660 N N . LYS A 1 84 ? -12.013 1.254 14.496 1.00 69.38 84 LYS A N 1
ATOM 661 C CA . LYS A 1 84 ? -12.630 -0.060 14.674 1.00 69.38 84 LYS A CA 1
ATOM 662 C C . LYS A 1 84 ? -13.005 -0.604 13.303 1.00 69.38 84 LYS A C 1
ATOM 664 O O . LYS A 1 84 ? -13.811 -0.013 12.586 1.00 69.38 84 LYS A O 1
ATOM 669 N N . LEU A 1 85 ? -12.415 -1.737 12.941 1.00 66.25 85 LEU A N 1
ATOM 670 C CA . LEU A 1 85 ? -12.925 -2.569 11.861 1.00 66.25 85 LEU A CA 1
ATOM 671 C C . LEU A 1 85 ? -14.240 -3.171 12.350 1.00 66.25 85 LEU A C 1
ATOM 673 O O . LEU A 1 85 ? -14.243 -4.163 13.073 1.00 66.25 85 LEU A O 1
ATOM 677 N N . GLY A 1 86 ? -15.349 -2.505 12.043 1.00 56.53 86 GLY A N 1
ATOM 678 C CA . GLY A 1 86 ? -16.666 -3.007 12.398 1.00 56.53 86 GLY A CA 1
ATOM 679 C C . GLY A 1 86 ? -16.892 -4.374 11.759 1.00 56.53 86 GLY A C 1
ATOM 680 O O . GLY A 1 86 ? -17.013 -4.474 10.537 1.00 56.53 86 GLY A O 1
ATOM 681 N N . ALA A 1 87 ? -17.016 -5.402 12.600 1.00 46.84 87 ALA A N 1
ATOM 682 C CA . ALA A 1 87 ? -18.028 -6.422 12.376 1.00 46.84 87 ALA A CA 1
ATOM 683 C C . ALA A 1 87 ? -19.348 -5.701 12.050 1.00 46.84 87 ALA A C 1
ATOM 685 O O . ALA A 1 87 ? -19.608 -4.625 12.591 1.00 46.84 87 ALA A O 1
ATOM 686 N N . GLY A 1 88 ? -20.164 -6.240 11.150 1.00 46.41 88 GLY A N 1
ATOM 687 C CA . GLY A 1 88 ? -21.480 -5.683 10.831 1.00 46.41 88 GLY A CA 1
ATOM 688 C C . GLY A 1 88 ? -22.475 -5.769 11.997 1.00 46.41 88 GLY A C 1
ATOM 689 O O . GLY A 1 88 ? -23.500 -6.416 11.854 1.00 46.41 88 GLY A O 1
ATOM 690 N N . SER A 1 89 ? -22.197 -5.152 13.145 1.00 46.28 89 SER A N 1
ATOM 691 C CA . SER A 1 89 ? -23.003 -5.259 14.367 1.00 46.28 89 SER A CA 1
ATOM 692 C C . SER A 1 89 ? -23.624 -3.934 14.818 1.00 46.28 89 SER A C 1
ATOM 694 O O . SER A 1 89 ? -23.916 -3.776 15.995 1.00 46.28 89 SER A O 1
ATOM 696 N N . GLU A 1 90 ? -23.830 -2.983 13.906 1.00 45.19 90 GLU A N 1
ATOM 697 C CA . GLU A 1 90 ? -24.666 -1.791 14.154 1.00 45.19 90 GLU A CA 1
ATOM 698 C C . GLU A 1 90 ? -25.833 -1.689 13.145 1.00 45.19 90 GLU A C 1
ATOM 700 O O . GLU A 1 90 ? -26.421 -0.629 12.967 1.00 45.19 90 GLU A O 1
ATOM 705 N N . LEU A 1 91 ? -26.176 -2.797 12.467 1.00 41.88 91 LEU A N 1
ATOM 706 C CA . LEU A 1 91 ? -27.319 -2.900 11.540 1.00 41.88 91 LEU A CA 1
ATOM 707 C C . LEU A 1 91 ? -28.231 -4.110 11.829 1.00 41.88 91 LEU A C 1
ATOM 709 O O . LEU A 1 91 ? -28.838 -4.674 10.923 1.00 41.88 91 LEU A O 1
ATOM 713 N N . MET A 1 92 ? -28.371 -4.494 13.095 1.00 36.81 92 MET A N 1
ATOM 714 C CA . MET A 1 92 ? -29.606 -5.112 13.582 1.00 36.81 92 MET A CA 1
ATOM 715 C C . MET A 1 92 ? -30.044 -4.273 14.777 1.00 36.81 92 MET A C 1
ATOM 717 O O . MET A 1 92 ? -29.286 -4.145 15.738 1.00 36.81 92 MET A O 1
ATOM 721 N N . GLY A 1 93 ? -31.177 -3.589 14.606 1.00 35.56 93 GLY A N 1
ATOM 722 C CA . GLY A 1 93 ? -31.806 -2.769 15.639 1.00 35.56 93 GLY A CA 1
ATOM 723 C C . GLY A 1 93 ? -32.400 -3.578 16.779 1.00 35.56 93 GLY A C 1
ATOM 724 O O . GLY A 1 93 ? -32.306 -4.825 16.750 1.00 35.56 93 GLY A O 1
#

Sequence (93 aa):
MIEIIAGLLFIFIMIPSAITTWYSRCLNIRLSYAFLLMFLPLIIVSTIASFAPGIADILWKIYAIIASAIIIYGTYRQFTGKCKLGAGSELMG

Radius of gyration: 16.33 Å; Cα contacts (8 Å, |Δi|>4): 48; chains: 1; bounding box: 48×35×41 Å

Foldseek 3Di:
DVVVVVVVVVCVVVVLLVVLVLLCQQVVNPSVVSSCLRVVLVVVLVVVCVPPVPVSVVSVVVSVVVSVVSVVVSVVCVVVVVGDPDDPPPPDD

Secondary structure (DSSP, 8-state):
-HHHHHHHHHHHHHHHHHHHHHHHHHTT--HHHHHHHHHHHHHHHHHHHTT-HHHHHHHHHHHHHHHHHHHHHHHHHHHTTS-----S-SS--